Protein AF-A0AAD4NAH5-F1 (afdb_monomer_lite)

Organism: NCBI:txid166010

pLDDT: mean 75.12, std 9.44, range [49.69, 88.0]

Structure (mmCI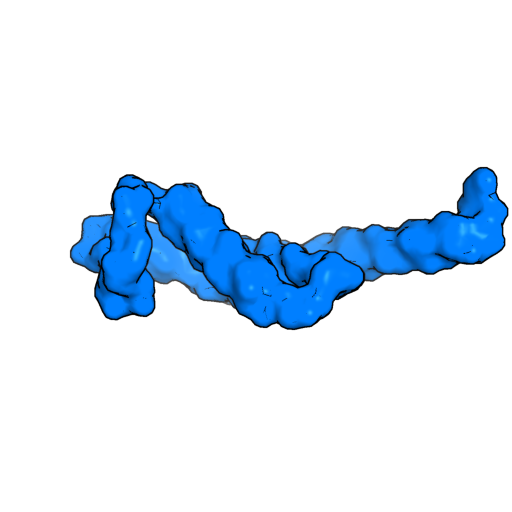F, N/CA/C/O backbone):
data_AF-A0AAD4NAH5-F1
#
_entry.id   AF-A0AAD4NAH5-F1
#
loop_
_atom_site.group_PDB
_atom_site.id
_atom_site.type_symbol
_atom_site.label_atom_id
_atom_site.label_alt_id
_atom_site.label_comp_id
_atom_site.label_asym_id
_atom_site.label_entity_id
_atom_site.label_seq_id
_atom_site.pdbx_PDB_ins_code
_atom_site.Cartn_x
_atom_site.Cartn_y
_atom_site.Cartn_z
_atom_site.occupancy
_atom_site.B_iso_or_equiv
_atom_site.auth_seq_id
_atom_site.auth_comp_id
_atom_site.auth_asym_id
_atom_site.auth_atom_id
_atom_site.pdbx_PDB_model_num
ATOM 1 N N . MET A 1 1 ? -8.786 -1.127 9.770 1.00 70.06 1 MET A N 1
ATOM 2 C CA . MET A 1 1 ? -8.213 -2.347 9.150 1.00 70.06 1 MET A CA 1
ATOM 3 C C . MET A 1 1 ? -6.777 -2.036 8.777 1.00 70.06 1 MET A C 1
ATOM 5 O O . MET A 1 1 ? -6.545 -0.933 8.309 1.00 70.06 1 MET A O 1
ATOM 9 N N . ILE A 1 2 ? -5.828 -2.944 9.005 1.00 72.56 2 ILE A N 1
ATOM 10 C CA . ILE A 1 2 ? -4.413 -2.710 8.671 1.00 72.56 2 ILE A CA 1
ATOM 11 C C . ILE A 1 2 ? -4.057 -3.576 7.465 1.00 72.56 2 ILE A C 1
ATOM 13 O O . ILE A 1 2 ? -4.317 -4.780 7.482 1.00 72.56 2 ILE A O 1
ATOM 17 N N . LEU A 1 3 ? -3.489 -2.966 6.427 1.00 75.00 3 LEU A N 1
ATOM 18 C CA . LEU A 1 3 ? -3.080 -3.632 5.199 1.00 75.00 3 LEU A CA 1
ATOM 19 C C . LEU A 1 3 ? -1.568 -3.495 5.023 1.00 75.00 3 LEU A C 1
ATOM 21 O O . LEU A 1 3 ? -1.040 -2.398 4.869 1.00 75.00 3 LEU A O 1
ATOM 25 N N . PHE A 1 4 ? -0.870 -4.629 5.035 1.00 78.19 4 PHE A N 1
ATOM 26 C CA . PHE A 1 4 ? 0.575 -4.675 4.839 1.00 78.19 4 PHE A CA 1
ATOM 27 C C . PHE A 1 4 ? 0.909 -5.043 3.392 1.00 78.19 4 PHE A C 1
ATOM 29 O O . PHE A 1 4 ? 0.719 -6.183 2.964 1.00 78.19 4 PHE A O 1
ATOM 36 N N . LEU A 1 5 ? 1.461 -4.084 2.653 1.00 77.81 5 LEU A N 1
ATOM 37 C CA . LEU A 1 5 ? 2.085 -4.293 1.352 1.00 77.81 5 LEU A CA 1
ATOM 38 C C . LEU A 1 5 ? 3.540 -4.719 1.568 1.00 77.81 5 LEU A C 1
ATOM 40 O O . LEU A 1 5 ? 4.456 -3.898 1.571 1.00 77.81 5 LEU A O 1
ATOM 44 N N . ASN A 1 6 ? 3.743 -6.016 1.796 1.00 74.56 6 ASN A N 1
ATOM 45 C CA . ASN A 1 6 ? 5.075 -6.587 1.985 1.00 74.56 6 ASN 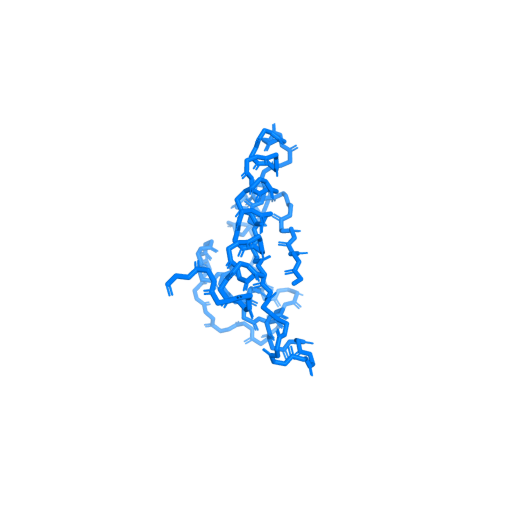A CA 1
ATOM 46 C C . ASN A 1 6 ? 5.842 -6.704 0.654 1.00 74.56 6 ASN A C 1
ATOM 48 O O . ASN A 1 6 ? 5.239 -6.847 -0.410 1.00 74.56 6 ASN A O 1
ATOM 52 N N . LYS A 1 7 ? 7.178 -6.746 0.737 1.00 75.44 7 LYS A N 1
ATOM 53 C CA . LYS A 1 7 ? 8.126 -6.866 -0.388 1.00 75.44 7 LYS A CA 1
ATOM 54 C C . LYS A 1 7 ? 8.195 -5.628 -1.286 1.00 75.44 7 LYS A C 1
ATOM 56 O O . LYS A 1 7 ? 8.287 -5.752 -2.513 1.00 75.44 7 LYS A O 1
ATOM 61 N N . LYS A 1 8 ? 8.181 -4.431 -0.689 1.00 78.56 8 LYS A N 1
ATOM 62 C CA . LYS A 1 8 ? 8.337 -3.164 -1.427 1.00 78.56 8 LYS A CA 1
ATOM 63 C C . LYS A 1 8 ? 9.601 -3.142 -2.299 1.00 78.56 8 LYS A C 1
ATOM 65 O O . LYS A 1 8 ? 9.596 -2.616 -3.404 1.00 78.56 8 LYS A O 1
ATOM 70 N N . ASP A 1 9 ? 10.669 -3.752 -1.797 1.00 78.00 9 ASP A N 1
ATOM 71 C CA . ASP A 1 9 ? 11.971 -3.946 -2.432 1.00 78.00 9 ASP A CA 1
ATOM 72 C C . ASP A 1 9 ? 11.858 -4.716 -3.758 1.00 78.00 9 ASP A C 1
ATOM 74 O O . ASP A 1 9 ? 12.230 -4.208 -4.819 1.00 78.00 9 ASP A O 1
ATOM 78 N N . LEU A 1 10 ? 11.264 -5.910 -3.716 1.00 81.00 10 LEU A N 1
ATOM 79 C CA . LEU A 1 10 ? 10.996 -6.720 -4.900 1.00 81.00 10 LEU A CA 1
ATOM 80 C C . LEU A 1 10 ? 10.049 -6.015 -5.871 1.00 81.00 10 LEU A C 1
ATOM 82 O O . LEU A 1 10 ? 10.215 -6.139 -7.084 1.00 81.00 10 LEU A O 1
ATOM 86 N N . PHE A 1 11 ? 9.054 -5.290 -5.352 1.00 83.38 11 PHE A N 1
ATOM 87 C CA . PHE A 1 11 ? 8.141 -4.514 -6.184 1.00 83.38 11 PHE A CA 1
ATOM 88 C C . PHE A 1 11 ? 8.906 -3.429 -6.952 1.00 83.38 11 PHE A C 1
ATOM 90 O O . PHE A 1 11 ? 8.809 -3.370 -8.174 1.00 83.38 11 PHE A O 1
ATOM 97 N N . LEU A 1 12 ? 9.761 -2.660 -6.275 1.00 82.06 12 LEU A N 1
ATOM 98 C CA . LEU A 1 12 ? 10.555 -1.583 -6.870 1.00 82.06 12 LEU A CA 1
ATOM 99 C C . LEU A 1 12 ? 11.512 -2.078 -7.972 1.00 82.06 12 LEU A C 1
ATOM 101 O O . LEU A 1 12 ? 11.673 -1.398 -8.986 1.00 82.06 12 LEU A O 1
ATOM 105 N N . ASP A 1 13 ? 12.116 -3.265 -7.838 1.00 84.44 13 ASP A N 1
ATOM 106 C CA . ASP A 1 13 ? 12.919 -3.838 -8.936 1.00 84.44 13 ASP A CA 1
ATOM 107 C C . ASP A 1 13 ? 12.043 -4.366 -10.082 1.00 84.44 13 ASP A C 1
ATOM 109 O O . ASP A 1 13 ? 12.360 -4.190 -11.262 1.00 84.44 13 ASP A O 1
ATOM 113 N N . LYS A 1 14 ? 10.898 -4.973 -9.748 1.00 85.25 14 LYS A N 1
ATOM 114 C CA . LYS A 1 14 ? 10.000 -5.580 -10.731 1.00 85.25 14 LYS A CA 1
ATOM 115 C C . LYS A 1 14 ? 9.345 -4.543 -11.637 1.00 85.25 14 LYS A C 1
ATOM 117 O O . LYS A 1 14 ? 9.292 -4.784 -12.841 1.00 85.25 14 LYS A O 1
ATOM 122 N N . ILE A 1 15 ? 8.936 -3.385 -11.114 1.00 84.94 15 ILE A N 1
ATOM 123 C CA . ILE A 1 15 ? 8.282 -2.328 -11.908 1.00 84.94 15 ILE A CA 1
ATOM 124 C C . ILE A 1 15 ? 9.186 -1.735 -13.000 1.00 84.94 15 ILE A C 1
ATOM 126 O O . ILE A 1 15 ? 8.696 -1.270 -14.029 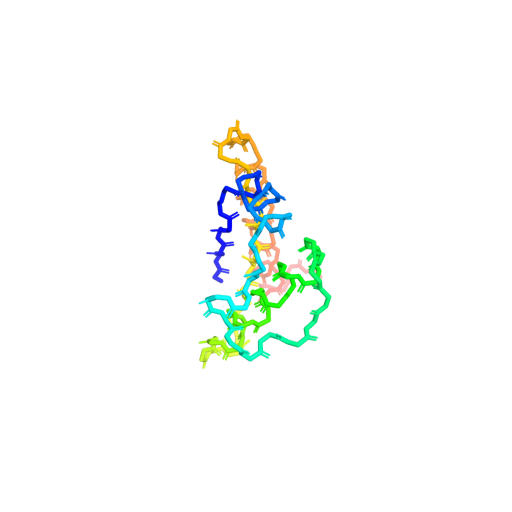1.00 84.94 15 ILE A O 1
ATOM 130 N N . LYS A 1 16 ? 10.516 -1.799 -12.816 1.00 83.00 16 LYS A N 1
ATOM 131 C CA . LYS A 1 16 ? 11.502 -1.358 -13.819 1.00 83.00 16 LYS A CA 1
ATOM 132 C C . LYS A 1 16 ? 11.518 -2.268 -15.044 1.00 83.00 16 LYS A C 1
ATOM 134 O O . LYS A 1 16 ? 11.858 -1.822 -16.133 1.00 83.00 16 LYS A O 1
ATOM 139 N N . ARG A 1 17 ? 11.184 -3.548 -14.856 1.00 85.06 17 ARG A N 1
ATOM 140 C CA . ARG A 1 17 ? 11.212 -4.578 -15.905 1.00 85.06 17 ARG A CA 1
ATOM 141 C C . ARG A 1 17 ? 9.822 -4.880 -16.454 1.00 85.06 17 ARG A C 1
ATOM 143 O O . ARG A 1 17 ? 9.681 -5.207 -17.626 1.00 85.06 17 ARG A O 1
ATOM 150 N N . VAL A 1 18 ? 8.804 -4.810 -15.600 1.00 82.94 18 VAL A N 1
ATOM 151 C CA . VAL A 1 18 ? 7.435 -5.235 -15.887 1.00 82.94 18 VAL A CA 1
ATOM 152 C C . VAL A 1 18 ? 6.470 -4.221 -15.293 1.00 82.94 18 VAL A C 1
ATOM 154 O O . VAL A 1 18 ? 6.453 -4.011 -14.087 1.00 82.94 18 VAL A O 1
ATOM 157 N N . SER A 1 19 ? 5.632 -3.618 -16.131 1.00 81.44 19 SER A N 1
ATOM 158 C CA . SER A 1 19 ? 4.636 -2.655 -15.661 1.00 81.44 19 SER A CA 1
ATOM 159 C C . SER A 1 19 ? 3.490 -3.343 -14.917 1.00 81.44 19 SER A C 1
ATOM 161 O O . SER A 1 19 ? 3.085 -4.443 -15.293 1.00 81.44 19 SER A O 1
ATOM 163 N N . ILE A 1 20 ? 2.898 -2.676 -13.921 1.00 84.44 20 ILE A N 1
ATOM 164 C CA . ILE A 1 20 ? 1.783 -3.219 -13.126 1.00 84.44 20 ILE A CA 1
ATOM 165 C C . ILE A 1 20 ? 0.522 -3.532 -13.954 1.00 84.44 20 ILE A C 1
ATOM 167 O O . ILE A 1 20 ? -0.354 -4.274 -13.510 1.00 84.44 20 ILE A O 1
ATOM 171 N N . LYS A 1 21 ? 0.458 -3.025 -15.193 1.00 83.94 21 LYS A N 1
ATOM 172 C CA . LYS A 1 21 ? -0.603 -3.297 -16.174 1.00 83.94 21 LYS A CA 1
ATOM 173 C C . LYS A 1 21 ? -0.888 -4.785 -16.381 1.00 83.94 21 LYS A C 1
ATOM 175 O O . LYS A 1 21 ? -2.010 -5.138 -16.717 1.00 83.94 21 LYS A O 1
ATOM 180 N N . ILE A 1 22 ? 0.103 -5.653 -16.152 1.00 86.44 22 ILE A N 1
ATOM 181 C CA . ILE A 1 22 ? -0.083 -7.109 -16.233 1.00 86.44 22 ILE A CA 1
ATOM 182 C C . ILE A 1 22 ? -1.087 -7.647 -15.203 1.00 86.44 22 ILE A C 1
ATOM 184 O O . ILE A 1 22 ? -1.731 -8.657 -15.453 1.00 86.44 22 ILE A O 1
ATOM 188 N N . ALA A 1 23 ? -1.201 -6.988 -14.048 1.00 84.00 23 ALA A N 1
ATOM 189 C CA . ALA A 1 23 ? -2.116 -7.348 -12.970 1.00 84.00 23 ALA A CA 1
ATOM 190 C C . ALA A 1 23 ? -3.352 -6.439 -12.965 1.00 84.00 23 ALA A C 1
ATOM 192 O O . ALA A 1 23 ? -4.447 -6.886 -12.640 1.00 84.00 23 ALA A O 1
ATOM 193 N N . PHE A 1 24 ? -3.183 -5.177 -13.366 1.00 84.38 24 PHE A N 1
ATOM 194 C CA . PHE A 1 24 ? -4.251 -4.186 -13.434 1.00 84.38 24 PHE A CA 1
ATOM 195 C C . PHE A 1 24 ? -4.312 -3.579 -14.833 1.00 84.38 24 PHE A C 1
ATOM 197 O O . PHE A 1 24 ? -3.708 -2.539 -15.094 1.00 84.38 24 PHE A O 1
ATOM 204 N N . ALA A 1 25 ? -5.057 -4.218 -15.736 1.00 85.88 25 ALA A N 1
ATOM 205 C CA . ALA A 1 25 ? -5.192 -3.760 -17.122 1.00 85.88 25 ALA A CA 1
ATOM 206 C C . ALA A 1 25 ? -5.743 -2.321 -17.227 1.00 85.88 25 ALA A C 1
ATOM 208 O O . ALA A 1 25 ? -5.386 -1.584 -18.144 1.00 85.88 25 ALA A O 1
ATOM 209 N N . ASP A 1 26 ? -6.547 -1.897 -16.248 1.00 86.88 26 ASP A N 1
ATOM 210 C CA . ASP A 1 26 ? -7.099 -0.542 -16.133 1.00 86.88 26 ASP A CA 1
ATOM 211 C C . ASP A 1 26 ? -6.098 0.521 -15.654 1.00 86.88 26 ASP A C 1
ATOM 213 O O . ASP A 1 26 ? -6.446 1.701 -15.559 1.00 86.88 26 ASP A O 1
ATOM 217 N N . TYR A 1 27 ? -4.860 0.145 -15.323 1.00 86.00 27 TYR A N 1
ATOM 218 C CA . TYR A 1 27 ? -3.854 1.106 -14.891 1.00 86.00 27 TYR A CA 1
ATOM 219 C C . TYR A 1 27 ? -3.382 1.974 -16.065 1.00 86.00 27 TYR A C 1
ATOM 221 O O . TYR A 1 27 ? -2.690 1.508 -16.974 1.00 86.00 27 TYR A O 1
ATOM 229 N N . LYS A 1 28 ? -3.731 3.264 -16.033 1.00 86.00 28 LYS A N 1
ATOM 230 C CA . LYS A 1 28 ? -3.336 4.264 -17.045 1.00 86.00 28 LYS A CA 1
ATOM 231 C C . LYS A 1 28 ? -2.248 5.232 -16.565 1.00 86.00 28 LYS A C 1
ATOM 233 O O . LYS A 1 28 ? -1.841 6.094 -17.337 1.00 86.00 28 LYS A O 1
ATOM 238 N N . GLY A 1 29 ? -1.792 5.089 -15.320 1.00 84.06 29 GLY A N 1
ATOM 239 C CA . GLY A 1 29 ? -0.771 5.949 -14.727 1.00 84.06 29 GLY A CA 1
ATOM 240 C C . GLY A 1 29 ? 0.650 5.697 -15.258 1.00 84.06 29 GLY A C 1
ATOM 241 O O . GLY A 1 29 ? 0.881 4.755 -16.032 1.00 84.06 29 GLY A O 1
ATOM 242 N N . PRO A 1 30 ? 1.610 6.550 -14.866 1.00 86.94 30 PRO A N 1
ATOM 243 C CA . PRO A 1 30 ? 3.024 6.395 -15.206 1.00 86.94 30 PRO A CA 1
ATOM 244 C C . PRO A 1 30 ? 3.646 5.140 -14.565 1.00 86.94 30 PRO A C 1
ATOM 246 O O . PRO A 1 30 ? 3.181 4.619 -13.562 1.00 86.94 30 PRO A O 1
ATOM 249 N N . ASN A 1 31 ? 4.723 4.604 -15.149 1.00 82.62 31 ASN A N 1
ATOM 250 C CA . ASN A 1 31 ? 5.388 3.394 -14.634 1.00 82.62 31 ASN A CA 1
ATOM 251 C C . ASN A 1 31 ? 6.372 3.707 -13.485 1.00 82.62 31 ASN A C 1
ATOM 253 O O . ASN A 1 31 ? 7.514 3.251 -13.495 1.00 82.62 31 ASN A O 1
ATOM 257 N N . THR A 1 32 ? 5.948 4.543 -12.541 1.00 85.00 32 THR A N 1
ATOM 258 C CA . THR A 1 32 ? 6.694 4.991 -11.358 1.00 85.00 32 THR A CA 1
ATOM 259 C C . THR A 1 32 ? 6.244 4.207 -10.130 1.00 85.00 32 THR A C 1
ATOM 261 O O . THR A 1 32 ? 5.098 3.779 -10.036 1.00 85.00 32 THR A O 1
ATOM 264 N N . TYR A 1 33 ? 7.157 4.001 -9.176 1.00 83.88 33 TYR A N 1
ATOM 265 C CA . TYR A 1 33 ? 6.838 3.291 -7.932 1.00 83.88 33 TYR A CA 1
ATOM 266 C C . TYR A 1 33 ? 5.693 3.971 -7.178 1.00 83.88 33 TYR A C 1
ATOM 268 O O . TYR A 1 33 ? 4.729 3.308 -6.816 1.00 83.88 33 TYR A O 1
ATOM 276 N N . ASP A 1 34 ? 5.791 5.288 -7.003 1.00 84.12 34 ASP A N 1
ATOM 277 C CA . ASP A 1 34 ? 4.838 6.084 -6.230 1.00 84.12 34 ASP A CA 1
ATOM 278 C C . ASP A 1 34 ? 3.410 5.981 -6.789 1.00 84.12 34 ASP A C 1
ATOM 280 O O . ASP A 1 34 ? 2.509 5.510 -6.099 1.00 84.12 34 ASP A O 1
ATOM 284 N N . ASP A 1 35 ? 3.219 6.274 -8.080 1.00 86.50 35 ASP A N 1
ATOM 285 C CA . ASP A 1 35 ? 1.906 6.188 -8.727 1.00 86.50 35 ASP A CA 1
ATOM 286 C C . ASP A 1 35 ? 1.326 4.771 -8.749 1.00 86.50 35 ASP A C 1
ATOM 288 O O . ASP A 1 35 ? 0.107 4.593 -8.725 1.00 86.50 35 ASP A O 1
ATOM 292 N N . GLN A 1 36 ? 2.170 3.744 -8.855 1.00 85.44 36 GLN A N 1
ATOM 293 C CA . GLN A 1 36 ? 1.693 2.363 -8.862 1.00 85.44 36 GLN A CA 1
ATOM 294 C C . GLN A 1 36 ? 1.275 1.896 -7.484 1.00 85.44 36 GLN A C 1
ATOM 296 O O . GLN A 1 36 ? 0.253 1.221 -7.370 1.00 85.44 36 GLN A O 1
ATOM 301 N N . VAL A 1 37 ? 2.039 2.246 -6.450 1.00 83.94 37 VAL A N 1
ATOM 302 C CA . VAL A 1 37 ? 1.644 1.905 -5.089 1.00 83.94 37 VAL A CA 1
ATOM 303 C C . VAL A 1 37 ? 0.396 2.677 -4.696 1.00 83.94 37 VAL A C 1
ATOM 305 O O . VAL A 1 37 ? -0.552 2.047 -4.239 1.00 83.94 37 VAL A O 1
ATOM 308 N N . LYS A 1 38 ? 0.324 3.971 -5.011 1.00 84.69 38 LYS A N 1
ATOM 309 C CA . LYS A 1 38 ? -0.876 4.775 -4.781 1.00 84.69 38 LYS A CA 1
ATOM 310 C C . LYS A 1 38 ? -2.109 4.177 -5.456 1.00 84.69 38 LYS A C 1
ATOM 312 O O . LYS A 1 38 ? -3.164 4.067 -4.847 1.00 84.69 38 LYS A O 1
ATOM 317 N N . TYR A 1 39 ? -1.968 3.693 -6.688 1.00 88.00 39 TYR A N 1
ATOM 318 C CA . TYR A 1 39 ? -3.072 3.019 -7.364 1.00 88.00 39 TYR A CA 1
ATOM 319 C C . TYR A 1 39 ? -3.494 1.718 -6.680 1.00 88.00 39 TYR A C 1
ATOM 321 O O . TYR A 1 39 ? -4.686 1.426 -6.618 1.00 88.00 39 TYR A O 1
ATOM 329 N N . ILE A 1 40 ? -2.544 0.918 -6.183 1.00 85.00 40 ILE A N 1
ATOM 330 C CA . ILE A 1 40 ? -2.856 -0.277 -5.387 1.00 85.00 40 ILE A CA 1
ATOM 331 C C . ILE A 1 40 ? -3.609 0.138 -4.119 1.00 85.00 40 ILE A C 1
ATOM 333 O O . ILE A 1 40 ? -4.622 -0.480 -3.797 1.00 85.00 40 ILE A O 1
ATOM 337 N N . GLU A 1 41 ? -3.142 1.186 -3.441 1.00 84.00 41 GLU A N 1
ATOM 338 C CA . GLU A 1 41 ? -3.759 1.743 -2.238 1.00 84.00 41 GLU A CA 1
ATOM 339 C C . GLU A 1 41 ? -5.214 2.141 -2.495 1.00 84.00 41 GLU A C 1
ATOM 341 O O . GLU A 1 41 ? -6.118 1.578 -1.878 1.00 84.00 41 GLU A O 1
ATOM 346 N N . GLU A 1 42 ? -5.456 2.967 -3.514 1.00 85.31 42 GLU A N 1
ATOM 347 C CA . GLU A 1 42 ? -6.797 3.390 -3.929 1.00 85.31 42 GLU A CA 1
ATOM 348 C C . GLU A 1 42 ? -7.685 2.206 -4.341 1.00 85.31 42 GLU A C 1
ATOM 350 O O . GLU A 1 42 ? -8.887 2.193 -4.069 1.00 85.31 42 GLU A O 1
ATOM 355 N N . LYS A 1 43 ? -7.119 1.172 -4.980 1.00 85.06 43 LYS A N 1
ATOM 356 C CA . LYS A 1 43 ? -7.869 -0.038 -5.352 1.00 85.06 43 LYS A CA 1
ATOM 357 C C . LYS A 1 43 ? -8.333 -0.803 -4.112 1.00 85.06 43 LYS A C 1
ATOM 359 O O . LYS A 1 43 ? -9.461 -1.291 -4.092 1.00 85.06 43 LYS A O 1
ATOM 364 N N . PHE A 1 44 ? -7.475 -0.926 -3.100 1.00 82.81 44 PHE A N 1
ATOM 365 C CA . PHE A 1 44 ? -7.809 -1.594 -1.842 1.00 82.81 44 PHE A CA 1
ATOM 366 C C . PHE A 1 44 ? -8.759 -0.760 -0.980 1.00 82.81 44 PHE A C 1
ATOM 368 O O . PHE A 1 44 ? -9.666 -1.330 -0.374 1.00 82.81 44 PHE A O 1
ATOM 375 N N . GLU A 1 45 ? -8.614 0.565 -0.976 1.00 79.88 45 GLU A N 1
ATOM 376 C CA . GLU A 1 45 ? -9.580 1.476 -0.359 1.00 79.88 45 GLU A CA 1
ATOM 377 C C . GLU A 1 45 ? -10.950 1.398 -1.035 1.00 79.88 45 GLU A C 1
ATOM 379 O O . GLU A 1 45 ? -11.962 1.294 -0.349 1.00 79.88 45 GLU A O 1
ATOM 384 N N . GLY A 1 46 ? -11.007 1.340 -2.367 1.00 80.00 46 GLY A N 1
ATOM 385 C CA . GLY A 1 46 ? -12.264 1.199 -3.108 1.00 80.00 46 GLY A CA 1
ATOM 386 C C . GLY A 1 46 ? -12.963 -0.153 -2.916 1.00 80.00 46 GLY A C 1
ATOM 387 O O . GLY A 1 46 ? -14.172 -0.256 -3.115 1.00 80.00 46 GLY A O 1
ATOM 388 N N . LEU A 1 47 ? -12.228 -1.193 -2.509 1.00 80.19 47 LEU A N 1
ATOM 389 C CA . LEU A 1 47 ? -12.793 -2.492 -2.120 1.00 80.19 47 LEU A CA 1
ATOM 390 C C . LEU A 1 47 ? -13.338 -2.497 -0.686 1.00 80.19 47 LEU A C 1
ATOM 392 O O . LEU A 1 47 ? -13.974 -3.470 -0.270 1.00 80.19 47 LEU A O 1
ATOM 396 N N . ASN A 1 48 ? -13.103 -1.433 0.082 1.00 77.69 48 ASN A N 1
ATOM 397 C CA . ASN A 1 48 ? -13.644 -1.306 1.419 1.00 77.69 48 ASN A CA 1
ATOM 398 C C . ASN A 1 48 ? -15.157 -1.087 1.364 1.00 77.69 48 ASN A C 1
ATOM 400 O O . ASN A 1 48 ? -15.642 0.007 1.093 1.00 77.69 48 ASN A O 1
ATOM 404 N N . ALA A 1 49 ? -15.920 -2.127 1.680 1.00 70.81 49 ALA A N 1
ATOM 405 C CA . ALA A 1 49 ? -17.376 -2.037 1.736 1.00 70.81 49 ALA A CA 1
ATOM 406 C C . ALA A 1 49 ? -17.897 -1.234 2.946 1.00 70.81 49 ALA A C 1
ATOM 408 O O . ALA A 1 49 ? -19.105 -1.036 3.058 1.00 70.81 49 ALA A O 1
ATOM 409 N N . ASN A 1 50 ? -17.025 -0.819 3.876 1.00 75.69 50 ASN A N 1
ATOM 410 C CA . ASN A 1 50 ? -17.430 -0.180 5.123 1.00 75.69 50 ASN A CA 1
ATOM 411 C C . ASN A 1 50 ? -16.692 1.159 5.344 1.00 75.69 50 ASN A C 1
ATOM 413 O O . ASN A 1 50 ? -15.528 1.135 5.751 1.00 75.69 50 ASN A O 1
ATOM 417 N N . PRO A 1 51 ? -17.341 2.314 5.101 1.00 68.62 51 PRO A N 1
ATOM 418 C CA . PRO A 1 51 ? -16.695 3.629 5.160 1.00 68.62 51 PRO A CA 1
ATOM 419 C C . PRO A 1 51 ? -16.221 4.016 6.570 1.00 68.62 51 PRO A C 1
ATOM 421 O O . PRO A 1 51 ? -15.238 4.736 6.697 1.00 68.62 51 PRO A O 1
ATOM 424 N N . ASP A 1 52 ? -16.838 3.475 7.624 1.00 69.19 52 ASP A N 1
ATOM 425 C CA . ASP A 1 52 ? -16.401 3.661 9.017 1.00 69.19 52 ASP A CA 1
ATOM 426 C C . ASP A 1 52 ? -15.103 2.910 9.360 1.00 69.19 52 ASP A C 1
ATOM 428 O O . ASP A 1 52 ? -14.486 3.145 10.400 1.00 69.19 52 ASP A O 1
ATOM 432 N N . LYS A 1 53 ? -14.659 1.975 8.509 1.00 67.31 53 LYS A N 1
ATOM 433 C CA . LYS A 1 53 ? -13.392 1.268 8.710 1.00 67.31 53 LYS A CA 1
ATOM 434 C C . LYS A 1 53 ? -12.283 1.953 7.930 1.00 67.31 53 LYS A C 1
ATOM 436 O O . LYS A 1 53 ? -12.069 1.635 6.767 1.00 67.31 53 LYS A O 1
ATOM 441 N N . THR A 1 54 ? -11.484 2.771 8.600 1.00 69.00 54 THR A N 1
ATOM 442 C CA . THR A 1 54 ? -10.238 3.301 8.029 1.00 69.00 54 THR A CA 1
ATOM 443 C C . THR A 1 54 ? -9.289 2.155 7.664 1.00 69.00 54 THR A C 1
ATOM 445 O O . THR A 1 54 ? -8.999 1.288 8.504 1.00 69.00 54 THR A O 1
ATOM 448 N N . ILE A 1 55 ? -8.823 2.110 6.412 1.00 72.19 55 ILE A N 1
ATOM 449 C CA . ILE A 1 55 ? -7.775 1.184 5.968 1.00 72.19 55 ILE A CA 1
ATOM 450 C C . ILE A 1 55 ? -6.436 1.899 6.092 1.00 72.19 55 ILE A C 1
ATOM 452 O O . ILE A 1 55 ? -6.173 2.867 5.393 1.00 72.19 55 ILE A O 1
ATOM 456 N N . TYR A 1 56 ? -5.583 1.401 6.976 1.00 71.25 56 TYR A N 1
ATOM 457 C CA . TYR A 1 56 ? -4.216 1.880 7.120 1.00 71.25 56 TYR A CA 1
ATOM 458 C C . TYR A 1 56 ? -3.317 1.018 6.250 1.00 71.25 56 TYR A C 1
ATOM 460 O O . TYR A 1 56 ? -3.141 -0.171 6.535 1.00 71.25 56 TYR A O 1
ATOM 468 N N . ILE A 1 57 ? -2.802 1.595 5.167 1.00 73.25 57 ILE A N 1
ATOM 469 C CA . ILE A 1 57 ? -1.942 0.885 4.226 1.00 73.25 57 ILE A CA 1
ATOM 470 C C . ILE A 1 57 ? -0.486 1.187 4.555 1.00 73.25 57 ILE A C 1
ATOM 472 O O . ILE A 1 57 ? -0.085 2.337 4.714 1.00 73.25 57 ILE A O 1
ATOM 476 N N . HIS A 1 58 ? 0.307 0.128 4.694 1.00 74.12 58 HIS A N 1
ATOM 477 C CA . HIS A 1 58 ? 1.711 0.229 5.056 1.00 74.12 58 HIS A CA 1
ATOM 478 C C . HIS A 1 58 ? 2.578 -0.591 4.115 1.00 74.12 58 HIS A C 1
ATOM 480 O O . HIS A 1 58 ? 2.375 -1.791 3.935 1.00 74.12 58 HIS A O 1
ATOM 486 N N . GLN A 1 59 ? 3.590 0.060 3.553 1.00 72.06 59 GLN A N 1
ATOM 487 C CA . GLN A 1 59 ? 4.561 -0.553 2.658 1.00 72.06 59 GLN A CA 1
ATOM 488 C C . GLN A 1 59 ? 5.738 -1.086 3.477 1.00 72.06 59 GLN A C 1
ATOM 490 O O . GLN A 1 59 ? 6.537 -0.309 4.000 1.00 72.06 59 GLN A O 1
ATOM 495 N N . THR A 1 60 ? 5.866 -2.406 3.587 1.00 68.00 60 THR A N 1
ATOM 496 C CA . THR A 1 60 ? 6.940 -3.044 4.355 1.00 68.00 60 THR A CA 1
ATOM 497 C C . THR A 1 60 ? 7.987 -3.663 3.431 1.00 68.00 60 THR A C 1
ATOM 499 O O . THR A 1 60 ? 7.695 -4.244 2.383 1.00 68.00 60 THR A O 1
ATOM 502 N N . CYS A 1 61 ? 9.253 -3.508 3.815 1.00 63.91 61 CYS A N 1
ATOM 503 C CA . CYS A 1 61 ? 10.356 -4.272 3.245 1.00 63.91 61 CYS A CA 1
ATOM 504 C C . CYS A 1 61 ? 10.495 -5.545 4.085 1.00 63.91 61 CYS A C 1
ATOM 506 O O . CYS A 1 61 ? 10.515 -5.462 5.314 1.00 63.91 61 CYS A O 1
ATOM 508 N N . ALA A 1 62 ? 10.567 -6.718 3.451 1.00 55.50 62 ALA A N 1
ATOM 509 C CA . ALA A 1 62 ? 10.510 -8.002 4.162 1.00 55.50 62 ALA A CA 1
ATOM 510 C C . ALA A 1 62 ? 11.668 -8.201 5.165 1.00 55.50 62 ALA A C 1
ATOM 512 O O . ALA A 1 62 ? 11.563 -9.026 6.071 1.00 55.50 62 ALA A O 1
ATOM 513 N N . THR A 1 63 ? 12.755 -7.442 5.011 1.00 58.62 63 THR A N 1
ATOM 514 C CA . THR A 1 63 ? 13.933 -7.451 5.890 1.00 58.62 63 THR A CA 1
ATOM 515 C C . THR A 1 63 ? 13.879 -6.419 7.021 1.00 58.62 63 THR A C 1
ATOM 517 O O . THR A 1 63 ? 14.693 -6.495 7.934 1.00 58.62 63 THR A O 1
ATOM 520 N N . ASP A 1 64 ? 12.925 -5.483 7.002 1.00 57.22 64 ASP A N 1
ATOM 521 C CA . ASP A 1 64 ? 12.771 -4.403 7.991 1.00 57.22 64 ASP A CA 1
ATOM 522 C C . ASP A 1 64 ? 11.579 -4.672 8.926 1.00 57.22 64 ASP A C 1
ATOM 524 O O . ASP A 1 64 ? 10.647 -3.880 9.081 1.00 57.22 64 ASP A O 1
ATOM 528 N N . THR A 1 65 ? 11.596 -5.833 9.582 1.00 57.06 65 THR A N 1
ATOM 529 C CA . THR A 1 65 ? 10.583 -6.231 10.576 1.00 57.06 65 THR A CA 1
ATOM 530 C C . THR A 1 65 ? 10.535 -5.306 11.799 1.00 57.06 65 THR A C 1
ATOM 532 O O . THR A 1 65 ? 9.507 -5.256 12.472 1.00 57.06 65 THR A O 1
ATOM 535 N N . ASN A 1 66 ? 11.581 -4.506 12.043 1.00 60.66 66 ASN A N 1
ATOM 536 C CA . ASN A 1 66 ? 11.597 -3.469 13.083 1.00 60.66 66 ASN A CA 1
ATOM 537 C C . ASN A 1 66 ? 10.576 -2.348 12.834 1.00 60.66 66 ASN A C 1
ATOM 539 O O . ASN A 1 66 ? 10.056 -1.774 13.790 1.00 60.66 66 ASN A O 1
ATOM 543 N N . GLN A 1 67 ? 10.229 -2.052 11.575 1.00 59.31 67 GLN A N 1
ATOM 544 C CA . GLN A 1 67 ? 9.191 -1.056 11.298 1.00 59.31 67 GLN A CA 1
ATOM 545 C C . GLN A 1 67 ? 7.801 -1.548 11.703 1.00 59.31 67 GLN A C 1
ATOM 547 O O . GLN A 1 67 ? 6.983 -0.755 12.151 1.00 59.31 67 GLN A O 1
ATOM 552 N N . VAL A 1 68 ? 7.540 -2.855 11.625 1.00 63.97 68 VAL A N 1
ATOM 553 C CA . VAL A 1 68 ? 6.219 -3.417 11.941 1.00 63.97 68 VAL A CA 1
ATOM 554 C C . VAL A 1 68 ? 5.840 -3.174 13.406 1.00 63.97 68 VAL A C 1
ATOM 556 O O . VAL A 1 68 ? 4.691 -2.835 13.675 1.00 63.97 68 VAL A O 1
ATOM 559 N N . GLN A 1 69 ? 6.794 -3.283 14.340 1.00 63.56 69 GLN A N 1
ATOM 560 C CA . GLN A 1 69 ? 6.539 -3.012 15.761 1.00 63.56 69 GLN A CA 1
ATOM 561 C C . GLN A 1 69 ? 6.241 -1.532 16.027 1.00 63.56 69 GLN A C 1
ATOM 563 O O . GLN A 1 69 ? 5.240 -1.239 16.670 1.00 63.56 69 GLN A O 1
ATOM 568 N N . MET A 1 70 ? 7.032 -0.605 15.473 1.00 64.62 70 MET A N 1
ATOM 569 C CA . MET A 1 70 ? 6.770 0.839 15.615 1.00 64.62 70 MET A CA 1
ATOM 570 C C . MET A 1 70 ? 5.408 1.249 15.031 1.00 64.62 70 MET A C 1
ATOM 572 O O . MET A 1 70 ? 4.726 2.125 15.565 1.00 64.62 70 MET A O 1
ATOM 576 N N . ILE A 1 71 ? 4.991 0.601 13.941 1.00 65.69 71 ILE A N 1
ATOM 577 C CA . ILE A 1 71 ? 3.711 0.874 13.279 1.00 65.69 71 ILE A CA 1
ATOM 578 C C . ILE A 1 71 ? 2.540 0.343 14.112 1.00 65.69 71 ILE A C 1
ATOM 580 O O . ILE A 1 71 ? 1.542 1.042 14.269 1.00 65.69 71 ILE A O 1
ATOM 584 N N . LEU A 1 72 ? 2.659 -0.867 14.671 1.00 68.00 72 LEU A N 1
ATOM 585 C CA . LEU A 1 72 ? 1.654 -1.426 15.580 1.00 68.00 72 LEU A CA 1
ATOM 586 C C . LEU A 1 72 ? 1.443 -0.523 16.796 1.00 68.00 72 LEU A C 1
ATOM 588 O O . LEU A 1 72 ? 0.297 -0.228 17.122 1.00 68.00 72 LEU A O 1
ATOM 592 N N . ASP A 1 73 ? 2.528 -0.037 17.397 1.00 72.81 73 ASP A N 1
ATOM 593 C CA . ASP A 1 73 ? 2.474 0.890 18.531 1.00 72.81 73 ASP A CA 1
ATOM 594 C C . ASP A 1 73 ? 1.735 2.190 18.168 1.00 72.81 73 ASP A C 1
ATOM 596 O O . ASP A 1 73 ? 0.802 2.597 18.855 1.00 72.81 73 ASP A O 1
ATOM 600 N N . SER A 1 74 ? 2.053 2.776 17.007 1.00 70.38 74 SER A N 1
ATOM 601 C CA . SER A 1 74 ? 1.413 4.012 16.522 1.00 70.38 74 SER A CA 1
ATOM 602 C C . SER A 1 74 ? -0.091 3.847 16.257 1.00 70.38 74 SER A C 1
ATOM 604 O O . SER A 1 74 ? -0.883 4.750 16.524 1.00 70.38 74 SER A O 1
ATOM 606 N N . VAL A 1 75 ? -0.509 2.694 15.723 1.00 68.25 75 VAL A N 1
ATOM 607 C CA . VAL A 1 75 ? -1.931 2.407 15.470 1.00 68.25 75 VAL A CA 1
ATOM 608 C C . VAL A 1 75 ? -2.676 2.145 16.780 1.00 68.25 75 VAL A C 1
ATOM 610 O O . VAL A 1 75 ? -3.817 2.581 16.929 1.00 68.25 75 VAL A O 1
ATOM 613 N N . ILE A 1 76 ? -2.042 1.462 17.737 1.00 75.06 76 ILE A N 1
ATOM 614 C CA . ILE A 1 76 ? -2.603 1.249 19.074 1.00 75.06 76 ILE A CA 1
ATOM 615 C C . ILE A 1 76 ? -2.812 2.595 19.776 1.00 75.06 76 ILE A C 1
ATOM 617 O O . ILE A 1 76 ? -3.902 2.822 20.296 1.00 75.06 76 ILE A O 1
ATOM 621 N N . ASP A 1 77 ? -1.836 3.505 19.723 1.00 76.00 77 ASP A N 1
ATOM 622 C CA . ASP A 1 77 ? -1.948 4.841 20.318 1.00 76.00 77 ASP A CA 1
ATOM 623 C C . ASP A 1 77 ? -3.101 5.651 19.701 1.00 76.00 77 ASP A C 1
ATOM 625 O O . ASP A 1 77 ? -3.929 6.206 20.421 1.00 76.00 77 ASP A O 1
ATOM 629 N N . MET A 1 78 ? -3.255 5.610 18.372 1.00 71.62 78 MET A N 1
ATOM 630 C CA . MET A 1 78 ? -4.368 6.274 17.680 1.00 71.62 78 MET A CA 1
ATOM 631 C C . MET A 1 78 ? -5.739 5.707 18.087 1.00 71.62 78 MET A C 1
ATOM 633 O O . MET A 1 78 ? -6.688 6.463 18.294 1.00 71.62 78 MET A O 1
ATOM 637 N N . ILE A 1 79 ? -5.862 4.383 18.229 1.00 73.69 79 ILE A N 1
ATOM 638 C CA . ILE A 1 79 ? -7.105 3.739 18.688 1.00 73.69 79 ILE A CA 1
ATOM 639 C C . ILE A 1 79 ? -7.391 4.095 20.151 1.00 73.69 79 ILE A C 1
ATOM 641 O O . ILE A 1 79 ? -8.539 4.357 20.514 1.00 73.69 79 ILE A O 1
ATOM 645 N N . ILE A 1 80 ? -6.358 4.111 20.996 1.00 76.44 80 ILE A N 1
ATOM 646 C CA . ILE A 1 80 ? -6.465 4.509 22.400 1.00 76.44 80 ILE A CA 1
ATOM 647 C C . ILE A 1 80 ? -6.918 5.970 22.493 1.00 76.44 80 ILE A C 1
ATOM 649 O O . ILE A 1 80 ? -7.875 6.244 23.215 1.00 76.44 80 ILE A O 1
ATOM 653 N N . GLN A 1 81 ? -6.329 6.882 21.713 1.00 72.44 81 GLN A N 1
ATOM 654 C CA . GLN A 1 81 ? -6.761 8.280 21.640 1.00 72.44 81 GLN A CA 1
ATOM 655 C C . GLN A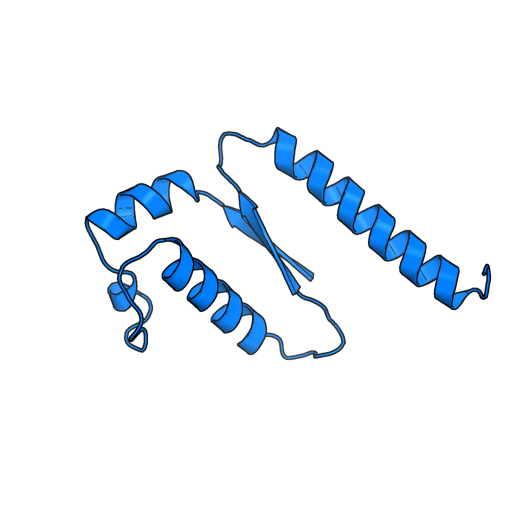 1 81 ? -8.211 8.423 21.171 1.00 72.44 81 GLN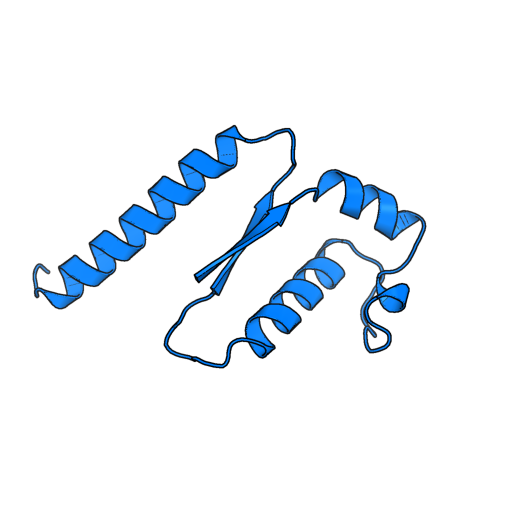 A C 1
ATOM 657 O O . GLN A 1 81 ? -8.970 9.176 21.779 1.00 72.44 81 GLN A O 1
ATOM 662 N N . ALA A 1 82 ? -8.625 7.685 20.138 1.00 69.75 82 ALA A N 1
ATOM 663 C CA . ALA A 1 82 ? -10.001 7.726 19.647 1.00 69.75 82 ALA A CA 1
ATOM 664 C C . ALA A 1 82 ? -11.007 7.245 20.713 1.00 69.75 82 ALA A C 1
ATOM 666 O O . ALA A 1 82 ? -12.053 7.863 20.912 1.00 69.75 82 ALA A O 1
ATOM 667 N N . ASN A 1 83 ? -10.667 6.187 21.456 1.00 69.12 83 ASN A N 1
ATOM 668 C CA . ASN A 1 83 ? -11.482 5.702 22.574 1.00 69.12 83 ASN A CA 1
ATOM 669 C C . ASN A 1 83 ? -11.500 6.682 23.761 1.00 69.12 83 ASN A C 1
ATOM 671 O O . ASN A 1 83 ? -12.540 6.858 24.393 1.00 69.12 83 ASN A O 1
ATOM 675 N N . LEU A 1 84 ? -10.377 7.342 24.060 1.00 66.38 84 LEU A N 1
ATOM 676 C CA . LEU A 1 84 ? -10.284 8.372 25.104 1.00 66.38 84 LEU A CA 1
ATOM 677 C C . LEU A 1 84 ? -11.132 9.608 24.772 1.00 66.38 84 LEU A C 1
ATOM 679 O O . LEU A 1 84 ? -11.846 10.098 25.648 1.00 66.38 84 LEU A O 1
ATOM 683 N N . GLN A 1 85 ? -11.126 10.060 23.514 1.00 63.66 85 GLN A N 1
ATOM 684 C CA . GLN A 1 85 ? -12.002 11.139 23.042 1.00 63.66 85 GLN A CA 1
ATOM 685 C C . GLN A 1 85 ? -13.485 10.758 23.148 1.00 63.66 85 GLN A C 1
ATOM 687 O O . GLN A 1 85 ? -14.299 11.573 23.576 1.00 63.66 85 GLN A O 1
ATOM 692 N N . GLY A 1 86 ? -13.835 9.504 22.844 1.00 60.97 86 GLY A N 1
ATOM 693 C CA . GLY A 1 86 ? -15.197 8.983 23.014 1.00 60.97 86 GLY A CA 1
ATOM 694 C C . GLY A 1 86 ? -15.682 8.934 24.471 1.00 60.97 86 GLY A C 1
ATOM 695 O O . GLY A 1 86 ? -16.886 8.986 24.714 1.00 60.97 86 GLY A O 1
ATOM 696 N N . CYS A 1 87 ? -14.765 8.885 25.443 1.00 65.06 87 CYS A N 1
ATOM 697 C CA . CYS A 1 87 ? -15.070 8.921 26.878 1.00 65.06 87 CYS A CA 1
ATOM 698 C C . CYS A 1 87 ? -15.156 10.342 27.471 1.00 65.06 87 CYS A C 1
ATOM 700 O O . CYS A 1 87 ? -15.418 10.475 28.665 1.00 65.06 87 CYS A O 1
ATOM 702 N N . GLY A 1 88 ? -14.948 11.401 26.677 1.00 56.25 88 GLY A N 1
ATOM 703 C CA . GLY A 1 88 ? -15.042 12.788 27.153 1.00 56.25 88 GLY A CA 1
ATOM 704 C C . GLY A 1 88 ? -13.867 13.246 28.026 1.00 56.25 88 GLY A C 1
ATOM 705 O O . GLY A 1 88 ? -14.007 14.201 28.784 1.00 56.25 88 GLY A O 1
ATOM 706 N N . LEU A 1 89 ? -12.714 12.574 27.943 1.00 56.84 89 LEU A N 1
ATOM 707 C CA . LEU A 1 89 ? -11.476 12.994 28.607 1.00 56.84 89 LEU A CA 1
ATOM 708 C C . LEU A 1 89 ? -10.682 13.953 27.699 1.00 56.84 89 LEU A C 1
ATOM 710 O O . LEU A 1 89 ? -9.585 13.617 27.252 1.00 56.84 89 LEU A O 1
ATOM 714 N N . TYR A 1 90 ? -11.257 15.125 27.406 1.00 49.69 90 TYR A N 1
ATOM 715 C CA . TYR A 1 90 ? -10.546 16.329 26.950 1.00 49.69 90 TYR A CA 1
ATOM 716 C C . TYR A 1 90 ? -11.378 17.588 27.214 1.00 49.69 90 TYR A C 1
ATOM 718 O O . TYR A 1 90 ? -12.579 17.575 26.861 1.00 49.69 90 TYR A O 1
#

Sequence (90 aa):
MILFLNKKDLFLDKIKRVSIKIAFADYKGPNTYDDQVKYIEEKFEGLNANPDKTIYIHQTCATDTNQVQMILDSVIDMIIQANLQGCGLY

InterPro domains:
  IPR001019 Guanine nucleotide binding protein, alpha subunit [PF00503] (1-79)
  IPR001019 Guanine nucleotide binding protein, alpha subunit [PS51882] (1-90)
  IPR001019 Guanine nucleotide binding protein, alpha subunit [PTHR10218] (1-87)
  IPR001408 G-protein alpha subunit, group I [PR00441] (15-27)
  IPR001408 G-protein alpha subunit, group I [PR00441] (33-44)
  IPR001408 G-protein alpha subunit, group I [PR00441] (79-90)
  IPR027417 P-loop containing nucleoside triphosphate hydrolase [G3DSA:3.40.50.300] (1-90)
  IPR027417 P-loop containing nucleoside triphosphate hydro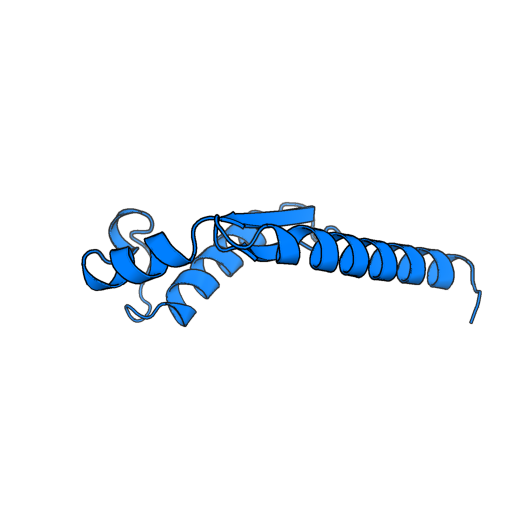lase [SSF52540] (1-84)

Radius of gyration: 16.37 Å; chains: 1; bounding box: 31×24×46 Å

Foldseek 3Di:
DEAEAEALVVVQVVLVVDACCVVVVVDPDDSDSVSVVVVVVVVVVVVPPDPVDDYHYYYYYPVPCVVVVVVVVVVVVVVVVVVCVVVVVD

Secondary structure (DSSP, 8-state):
-EEEEE-HHHHHHHHHHS-GGGT-TT--S-S-HHHHHHHHHHHHHHT-S-TTS--EEEEE-TT-HHHHHHHHHHHHHHHHHHHHHHTT--